Protein AF-A0A962VGC3-F1 (afdb_monomer)

Structure (mmCIF, N/CA/C/O backbone):
data_AF-A0A962VGC3-F1
#
_entry.id   AF-A0A962VGC3-F1
#
loop_
_atom_site.group_PDB
_atom_site.id
_atom_site.type_symbol
_atom_site.label_atom_id
_atom_site.label_alt_id
_atom_site.label_comp_id
_atom_site.label_asym_id
_atom_site.label_entity_id
_atom_site.label_seq_id
_atom_site.pdbx_PDB_ins_code
_atom_site.Cartn_x
_atom_site.Cartn_y
_atom_site.Cartn_z
_atom_site.occupancy
_atom_site.B_iso_or_equiv
_atom_site.auth_seq_id
_atom_site.auth_comp_id
_atom_site.auth_asym_id
_atom_site.auth_atom_id
_atom_site.pdbx_PDB_model_num
ATOM 1 N N . MET A 1 1 ? -8.082 -8.045 4.350 1.00 86.44 1 MET A N 1
ATOM 2 C CA . MET A 1 1 ? -8.761 -7.258 5.416 1.00 86.44 1 MET A CA 1
ATOM 3 C C . MET A 1 1 ? -9.134 -5.854 4.945 1.00 86.44 1 MET A C 1
ATOM 5 O O . MET A 1 1 ? -10.295 -5.478 5.085 1.00 86.44 1 MET A O 1
ATOM 9 N N . PHE A 1 2 ? -8.189 -5.057 4.434 1.00 91.25 2 PHE A N 1
ATOM 10 C CA . PHE A 1 2 ? -8.423 -3.652 4.059 1.00 91.25 2 PHE A CA 1
ATOM 11 C C . PHE A 1 2 ? -9.356 -3.490 2.844 1.00 91.25 2 PHE A C 1
ATOM 13 O O . PHE A 1 2 ? -10.069 -2.494 2.713 1.00 91.25 2 PHE A O 1
ATOM 20 N N . GLU A 1 3 ? -9.426 -4.517 2.006 1.00 88.50 3 GLU A N 1
ATOM 21 C CA . GLU A 1 3 ? -10.254 -4.600 0.803 1.00 88.50 3 GLU A CA 1
ATOM 22 C C . GLU A 1 3 ? -11.749 -4.672 1.156 1.00 88.50 3 GLU A C 1
ATOM 24 O O . GLU A 1 3 ? -12.599 -4.183 0.411 1.00 88.50 3 GLU A O 1
ATOM 29 N N . HIS A 1 4 ? -12.069 -5.242 2.323 1.00 86.12 4 HIS A N 1
ATOM 30 C CA . HIS A 1 4 ? -13.437 -5.478 2.798 1.00 86.12 4 HIS A CA 1
ATOM 31 C C . HIS A 1 4 ? -13.882 -4.504 3.897 1.00 86.12 4 HIS A C 1
ATOM 33 O O . HIS A 1 4 ? -15.060 -4.463 4.256 1.00 86.12 4 HIS A O 1
ATOM 39 N N . LEU A 1 5 ? -12.956 -3.717 4.445 1.00 91.44 5 LEU A N 1
ATOM 40 C CA . LEU A 1 5 ? -13.239 -2.747 5.494 1.00 91.44 5 LEU A CA 1
ATOM 41 C C . LEU A 1 5 ? -13.616 -1.397 4.881 1.00 91.44 5 LEU A C 1
ATOM 43 O O . LEU A 1 5 ? -12.860 -0.858 4.079 1.00 91.44 5 LEU A O 1
ATOM 47 N N . ASP A 1 6 ? -14.751 -0.817 5.275 1.00 92.75 6 ASP A N 1
ATOM 48 C CA . ASP A 1 6 ? -15.061 0.587 4.982 1.00 92.75 6 ASP A CA 1
ATOM 49 C C . ASP A 1 6 ? -14.319 1.490 5.970 1.00 92.75 6 ASP A C 1
ATOM 51 O O . ASP A 1 6 ? -14.695 1.560 7.140 1.00 92.75 6 ASP A O 1
ATOM 55 N N . PHE A 1 7 ? -13.254 2.154 5.514 1.00 93.44 7 PHE A N 1
ATOM 56 C CA . PHE A 1 7 ? -12.341 2.900 6.386 1.00 93.44 7 PHE A CA 1
ATOM 57 C C . PHE A 1 7 ? -13.059 3.990 7.186 1.00 93.44 7 PHE A C 1
ATOM 59 O O . PHE A 1 7 ? -12.889 4.073 8.400 1.00 93.44 7 PHE A O 1
ATOM 66 N N . ALA A 1 8 ? -13.952 4.739 6.534 1.00 89.31 8 ALA A N 1
ATOM 67 C CA . ALA A 1 8 ? -14.716 5.814 7.165 1.00 89.31 8 ALA A CA 1
ATOM 68 C C . ALA A 1 8 ? -15.774 5.324 8.175 1.00 89.31 8 ALA A C 1
ATOM 70 O O . ALA A 1 8 ? -16.285 6.118 8.964 1.00 89.31 8 ALA A O 1
ATOM 71 N N . ALA A 1 9 ? -16.112 4.031 8.163 1.00 90.19 9 ALA A N 1
ATOM 72 C CA . ALA A 1 9 ? -17.056 3.404 9.090 1.00 90.19 9 ALA A CA 1
ATOM 73 C C . ALA A 1 9 ? -16.383 2.368 10.017 1.00 90.19 9 ALA A C 1
ATOM 75 O O . ALA A 1 9 ? -17.070 1.620 10.722 1.00 90.19 9 ALA A O 1
ATOM 76 N N . ALA A 1 10 ? -15.047 2.313 10.034 1.00 92.44 10 ALA A N 1
ATOM 77 C CA . ALA A 1 10 ? -14.259 1.312 10.744 1.00 92.44 10 ALA A CA 1
ATOM 78 C C . ALA A 1 10 ? -14.191 1.593 12.257 1.00 92.44 10 ALA A C 1
ATOM 80 O O . ALA A 1 10 ? -13.167 2.001 12.803 1.00 92.44 10 ALA A O 1
ATOM 81 N N . THR A 1 11 ? -15.301 1.369 12.962 1.00 94.25 11 THR A N 1
ATOM 82 C CA . THR A 1 11 ? -15.320 1.451 14.430 1.00 94.25 11 THR A CA 1
ATOM 83 C C . THR A 1 11 ? -14.414 0.378 15.051 1.00 94.25 11 THR A C 1
ATOM 85 O O . THR A 1 11 ? -14.239 -0.685 14.450 1.00 94.25 11 THR A O 1
ATOM 88 N N . PRO A 1 12 ? -13.881 0.583 16.274 1.00 94.25 12 PRO A N 1
ATOM 89 C CA . PRO A 1 12 ? -13.058 -0.427 16.942 1.00 94.25 12 PRO A CA 1
ATOM 90 C C . PRO A 1 12 ? -13.735 -1.799 17.022 1.00 94.25 12 PRO A C 1
ATOM 92 O O . PRO A 1 12 ? -13.101 -2.801 16.716 1.00 94.25 12 PRO A O 1
ATOM 95 N N . ALA A 1 13 ? -15.036 -1.835 17.333 1.00 94.62 13 ALA A N 1
ATOM 96 C CA . ALA A 1 13 ? -15.810 -3.073 17.378 1.00 94.62 13 ALA A CA 1
ATOM 97 C C . ALA A 1 13 ? -15.887 -3.762 16.008 1.00 94.62 13 ALA A C 1
ATOM 99 O O . ALA A 1 13 ? -15.699 -4.971 15.921 1.00 94.62 13 ALA A O 1
ATOM 100 N N . ARG A 1 14 ? -16.106 -2.996 14.928 1.00 94.62 14 ARG A N 1
ATOM 101 C CA . ARG A 1 14 ? -16.161 -3.550 13.570 1.00 94.62 14 ARG A CA 1
ATOM 102 C C . ARG A 1 14 ? -14.805 -4.082 13.110 1.00 94.62 14 ARG A C 1
ATOM 104 O O . ARG A 1 14 ? -14.753 -5.107 12.439 1.00 94.62 14 ARG A O 1
ATOM 111 N N . ILE A 1 15 ? -13.720 -3.396 13.469 1.00 96.31 15 ILE A N 1
ATOM 112 C CA . ILE A 1 15 ? -12.357 -3.849 13.175 1.00 96.31 15 ILE A CA 1
ATOM 113 C C . ILE A 1 15 ? -12.069 -5.158 13.910 1.00 96.31 15 ILE A C 1
ATOM 115 O O . ILE A 1 15 ? -11.586 -6.094 13.281 1.00 96.31 15 ILE A O 1
ATOM 119 N N . THR A 1 16 ? -12.383 -5.248 15.205 1.00 96.19 16 THR A N 1
ATOM 120 C CA . THR A 1 16 ? -12.204 -6.481 15.986 1.00 96.19 16 THR A CA 1
ATOM 121 C C . THR A 1 16 ? -13.023 -7.629 15.403 1.00 96.19 16 THR A C 1
ATOM 123 O O . THR A 1 16 ? -12.465 -8.686 15.136 1.00 96.19 16 THR A O 1
ATOM 126 N N . GLU A 1 17 ? -14.303 -7.407 15.097 1.00 95.25 17 GLU A N 1
ATOM 127 C CA . GLU A 1 17 ? -15.168 -8.424 14.487 1.00 95.25 17 GLU A CA 1
ATOM 128 C C . GLU A 1 17 ? -14.591 -8.947 13.160 1.00 95.25 17 GLU A C 1
ATOM 130 O O . GLU A 1 17 ? -14.473 -10.156 12.963 1.00 95.25 17 GLU A O 1
ATOM 135 N N . LEU A 1 18 ? -14.185 -8.046 12.257 1.00 95.69 18 LEU A N 1
ATOM 136 C CA . LEU A 1 18 ? -13.581 -8.429 10.979 1.00 95.69 18 LEU A CA 1
ATOM 137 C C . LEU A 1 18 ? -12.242 -9.153 11.177 1.00 95.69 18 LEU A C 1
ATOM 139 O O . LEU A 1 18 ? -11.917 -10.073 10.425 1.00 95.69 18 LEU A O 1
ATOM 143 N N . THR A 1 19 ? -11.468 -8.744 12.182 1.00 96.69 19 THR A N 1
ATOM 144 C CA . THR A 1 19 ? -10.194 -9.379 12.531 1.00 96.69 19 THR A CA 1
ATOM 145 C C . THR A 1 19 ? -10.423 -10.815 12.985 1.00 96.69 19 THR A C 1
ATOM 147 O O . THR A 1 19 ? -9.793 -11.718 12.452 1.00 96.69 19 THR A O 1
ATOM 150 N N . GLU A 1 20 ? -11.351 -11.052 13.911 1.00 96.75 20 GLU A N 1
ATOM 151 C CA . GLU A 1 20 ? -11.672 -12.395 14.411 1.00 96.75 20 GLU A CA 1
ATOM 152 C C . GLU A 1 20 ? -12.211 -13.300 13.304 1.00 96.75 20 GLU A C 1
ATOM 154 O O . GLU A 1 20 ? -11.787 -14.451 13.199 1.00 96.75 20 GLU A O 1
ATOM 159 N N . GLN A 1 21 ? -13.082 -12.768 12.439 1.00 95.88 21 GLN A N 1
ATOM 160 C CA . GLN A 1 21 ? -13.571 -13.476 11.254 1.00 95.88 21 GLN A CA 1
ATOM 161 C C . GLN A 1 21 ? -12.414 -13.885 10.336 1.00 95.88 21 GLN A C 1
ATOM 163 O O . GLN A 1 21 ? -12.321 -15.050 9.958 1.00 95.88 21 GLN A O 1
ATOM 168 N N . THR A 1 22 ? -11.499 -12.957 10.044 1.00 95.44 22 THR A N 1
ATOM 169 C CA . THR A 1 22 ? -10.337 -13.220 9.183 1.00 95.44 22 THR A CA 1
ATOM 170 C C . THR A 1 22 ? -9.388 -14.236 9.830 1.00 95.44 22 THR A C 1
ATOM 172 O O . THR A 1 22 ? -8.971 -15.192 9.187 1.00 95.44 22 THR A O 1
ATOM 175 N N . LEU A 1 23 ? -9.052 -14.077 11.115 1.00 96.75 23 LEU A N 1
ATOM 176 C CA . LEU A 1 23 ? -8.173 -15.013 11.824 1.00 96.75 23 LEU A CA 1
ATOM 177 C C . LEU A 1 23 ? -8.762 -16.427 11.822 1.00 96.75 23 LEU A C 1
ATOM 179 O O . LEU A 1 23 ? -8.046 -17.375 11.509 1.00 96.75 23 LEU A O 1
ATOM 183 N N . ALA A 1 24 ? -10.061 -16.562 12.101 1.00 96.69 24 ALA A N 1
ATOM 184 C CA . ALA A 1 24 ? -10.748 -17.848 12.072 1.00 96.69 24 ALA A CA 1
ATOM 185 C C . ALA A 1 24 ? -10.777 -18.466 10.663 1.00 96.69 24 ALA A C 1
ATOM 187 O O . ALA A 1 24 ? -10.526 -19.662 10.526 1.00 96.69 24 ALA A O 1
ATOM 188 N N . GLU A 1 25 ? -11.037 -17.666 9.623 1.00 96.19 25 GLU A N 1
ATOM 189 C CA . GLU A 1 25 ? -11.052 -18.113 8.223 1.00 96.19 25 GLU A CA 1
ATOM 190 C C . GLU A 1 25 ? -9.699 -18.690 7.783 1.00 96.19 25 GLU A C 1
ATOM 192 O O . GLU A 1 25 ? -9.651 -19.737 7.136 1.00 96.19 25 GLU A O 1
ATOM 197 N N . PHE A 1 26 ? -8.597 -18.054 8.184 1.00 95.50 26 PHE A N 1
ATOM 198 C CA . PHE A 1 26 ? -7.241 -18.489 7.836 1.00 95.50 26 PHE A CA 1
ATOM 199 C C . PHE A 1 26 ? -6.596 -19.431 8.873 1.00 95.50 26 PHE A C 1
ATOM 201 O O . PHE A 1 26 ? -5.453 -19.849 8.690 1.00 95.50 26 PHE A O 1
ATOM 208 N N . GLY A 1 27 ? -7.314 -19.804 9.939 1.00 96.38 27 GLY A N 1
ATOM 209 C CA . GLY A 1 27 ? -6.853 -20.770 10.944 1.00 96.38 27 GLY A CA 1
ATOM 210 C C . GLY A 1 27 ? -5.812 -20.239 11.938 1.00 96.38 27 GLY A C 1
ATOM 211 O O . GLY A 1 27 ? -5.051 -21.025 12.505 1.00 96.38 27 GLY A O 1
ATOM 212 N N . PHE A 1 28 ? -5.761 -18.925 12.157 1.00 97.12 28 PHE A N 1
ATOM 213 C CA . PHE A 1 28 ? -4.916 -18.298 13.171 1.00 97.12 28 PHE A CA 1
ATOM 214 C C . PHE A 1 28 ? -5.597 -18.262 14.546 1.00 97.12 28 PHE A C 1
ATOM 216 O O . PHE A 1 28 ? -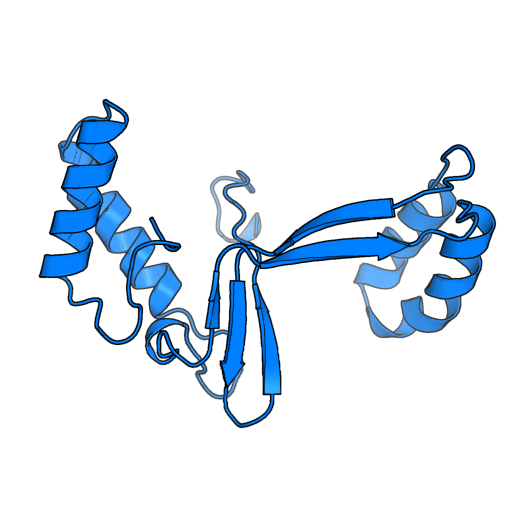6.820 -18.216 14.667 1.00 97.12 28 PHE A O 1
ATOM 223 N N . ASP A 1 29 ? -4.782 -18.254 15.602 1.00 97.19 29 ASP A N 1
ATOM 224 C CA . ASP A 1 29 ? -5.261 -18.184 16.984 1.00 97.19 29 ASP A CA 1
ATOM 225 C C . ASP A 1 29 ? -5.906 -16.814 17.283 1.00 97.19 29 ASP A C 1
ATOM 227 O O . ASP A 1 29 ? -5.332 -15.763 16.987 1.00 97.19 29 ASP A O 1
ATOM 231 N N . LEU A 1 30 ? -7.092 -16.816 17.904 1.00 96.62 30 LEU A N 1
ATOM 232 C CA . LEU A 1 30 ? -7.840 -15.598 18.244 1.00 96.62 30 LEU A CA 1
ATOM 233 C C . LEU A 1 30 ? -7.143 -14.723 19.295 1.00 96.62 30 LEU A C 1
ATOM 235 O O . LEU A 1 30 ? -7.477 -13.546 19.419 1.00 96.62 30 LEU A O 1
ATOM 239 N N . SER A 1 31 ? -6.144 -15.238 20.012 1.00 97.06 31 SER A N 1
ATOM 240 C CA . SER A 1 31 ? -5.268 -14.430 20.872 1.00 97.06 31 SER A CA 1
ATOM 241 C C . SER A 1 31 ? -4.547 -13.309 20.111 1.00 97.06 31 SER A C 1
ATOM 243 O O . SER A 1 31 ? -4.183 -12.303 20.719 1.00 97.06 31 SER A O 1
ATOM 245 N N . TRP A 1 32 ? -4.408 -13.422 18.784 1.00 97.00 32 TRP A N 1
ATOM 246 C CA . TRP A 1 32 ? -3.874 -12.359 17.928 1.00 97.00 32 TRP A CA 1
ATOM 247 C C . TRP A 1 32 ? -4.871 -11.239 17.612 1.00 97.00 32 TRP A C 1
ATOM 249 O O . TRP A 1 32 ? -4.453 -10.210 17.081 1.00 97.00 32 TRP A O 1
ATOM 259 N N . SER A 1 33 ? -6.159 -11.401 17.943 1.00 96.69 33 SER A N 1
ATOM 260 C CA . SER A 1 33 ? -7.233 -10.465 17.577 1.00 96.69 33 SER A CA 1
ATOM 261 C C . SER A 1 33 ? -6.909 -9.026 17.970 1.00 96.69 33 SER A C 1
ATOM 263 O O . SER A 1 33 ? -6.905 -8.140 17.118 1.00 96.69 33 SER A O 1
ATOM 265 N N . GLU A 1 34 ? -6.529 -8.786 19.228 1.00 96.75 34 GLU A N 1
ATOM 266 C CA . GLU A 1 34 ? -6.244 -7.423 19.688 1.00 96.75 34 GLU A CA 1
ATOM 267 C C . GLU A 1 34 ? -5.015 -6.821 18.993 1.00 96.75 34 GLU A C 1
ATOM 269 O O . GLU A 1 34 ? -5.020 -5.645 18.632 1.00 96.75 34 GLU A O 1
ATOM 274 N N . ILE A 1 35 ? -3.978 -7.629 18.748 1.00 96.62 35 ILE A N 1
ATOM 275 C CA . ILE A 1 35 ? -2.740 -7.176 18.099 1.00 96.62 35 ILE A CA 1
ATOM 276 C C . ILE A 1 35 ? -3.025 -6.762 16.652 1.00 96.62 35 ILE A C 1
ATOM 278 O O . ILE A 1 35 ? -2.638 -5.673 16.224 1.00 96.62 35 ILE A O 1
ATOM 282 N N . VAL A 1 36 ? -3.735 -7.605 15.901 1.00 96.06 36 VAL A N 1
ATOM 283 C CA . VAL A 1 36 ? -4.062 -7.342 14.495 1.00 96.06 36 VAL A CA 1
ATOM 284 C C . VAL A 1 36 ? -5.079 -6.203 14.376 1.00 96.06 36 VAL A C 1
ATOM 286 O O . VAL A 1 36 ? -4.912 -5.319 13.534 1.00 96.06 36 VAL A O 1
ATOM 289 N N . ALA A 1 37 ? -6.078 -6.140 15.260 1.00 96.75 37 ALA A N 1
ATOM 290 C CA . ALA A 1 37 ? -7.032 -5.035 15.296 1.00 96.75 37 ALA A CA 1
ATOM 291 C C . ALA A 1 37 ? -6.340 -3.697 15.610 1.00 96.75 37 ALA A C 1
ATOM 293 O O . ALA A 1 37 ? -6.640 -2.681 14.978 1.00 96.75 37 ALA A O 1
ATOM 294 N N . ALA A 1 38 ? -5.384 -3.682 16.545 1.00 96.94 38 ALA A N 1
ATOM 295 C CA . ALA A 1 38 ? -4.573 -2.504 16.838 1.00 96.94 38 ALA A CA 1
ATOM 296 C C . ALA A 1 38 ? -3.713 -2.087 15.638 1.00 96.94 38 ALA A C 1
ATOM 298 O O . ALA A 1 38 ? -3.689 -0.906 15.298 1.00 96.94 38 ALA A O 1
ATOM 299 N N . MET A 1 39 ? -3.075 -3.041 14.954 1.00 95.62 39 MET A N 1
ATOM 300 C CA . MET A 1 39 ? -2.320 -2.776 13.725 1.00 95.62 39 MET A CA 1
ATOM 301 C C . MET A 1 39 ? -3.205 -2.112 12.661 1.00 95.62 39 MET A C 1
ATOM 303 O O . MET A 1 39 ? -2.819 -1.097 12.089 1.00 95.62 39 MET A O 1
ATOM 307 N N . VAL A 1 40 ? -4.410 -2.633 12.431 1.00 96.12 40 VAL A N 1
ATOM 308 C CA . VAL A 1 40 ? -5.352 -2.084 11.442 1.00 96.12 40 VAL A CA 1
ATOM 309 C C . VAL A 1 40 ? -5.768 -0.663 11.806 1.00 96.12 40 VAL A C 1
ATOM 311 O O . VAL A 1 40 ? -5.750 0.213 10.945 1.00 96.12 40 VAL A O 1
ATOM 314 N N . ARG A 1 41 ? -6.075 -0.397 13.083 1.00 96.44 41 ARG A N 1
ATOM 315 C CA . ARG A 1 41 ? -6.369 0.966 13.563 1.00 96.44 41 ARG A CA 1
ATOM 316 C C . ARG A 1 41 ? -5.196 1.916 13.316 1.00 96.44 41 ARG A C 1
ATOM 318 O O . ARG A 1 41 ? -5.410 3.003 12.786 1.00 96.44 41 ARG A O 1
ATOM 325 N N . ASN A 1 42 ? -3.977 1.487 13.640 1.00 95.62 42 ASN A N 1
ATOM 326 C CA . ASN A 1 42 ? -2.771 2.292 13.449 1.00 95.62 42 ASN A CA 1
ATOM 327 C C . ASN A 1 42 ? -2.542 2.628 11.971 1.00 95.62 42 ASN A C 1
ATOM 329 O O . ASN A 1 42 ? -2.266 3.779 11.651 1.00 95.62 42 ASN A O 1
ATOM 333 N N . VAL A 1 43 ? -2.710 1.655 11.070 1.00 95.38 43 VAL A N 1
ATOM 334 C CA . VAL A 1 43 ? -2.594 1.877 9.619 1.00 95.38 43 VAL A CA 1
ATOM 335 C C . VAL A 1 43 ? -3.633 2.886 9.131 1.00 95.38 43 VAL A C 1
ATOM 337 O O . VAL A 1 43 ? -3.296 3.782 8.362 1.00 95.38 43 VAL A O 1
ATOM 340 N N . LEU A 1 44 ? -4.886 2.785 9.588 1.00 96.12 44 LEU A N 1
ATOM 341 C CA . LEU A 1 44 ? -5.938 3.705 9.149 1.00 96.12 44 LEU A CA 1
ATOM 342 C C . LEU A 1 44 ? -5.724 5.144 9.635 1.00 96.12 44 LEU A C 1
ATOM 344 O O . LEU A 1 44 ? -6.078 6.085 8.927 1.00 96.12 44 LEU A O 1
ATOM 348 N N . GLN A 1 45 ? -5.162 5.313 10.831 1.00 96.50 45 GLN A N 1
ATOM 349 C CA . GLN A 1 45 ? -4.976 6.616 11.475 1.00 96.50 45 GLN A CA 1
ATOM 350 C C . GLN A 1 45 ? -3.612 7.258 11.195 1.00 96.50 45 GLN A C 1
ATOM 352 O O . GLN A 1 45 ? -3.402 8.414 11.563 1.00 96.50 45 GLN A O 1
ATOM 357 N N . ALA A 1 46 ? -2.681 6.537 10.568 1.00 95.75 46 ALA A N 1
ATOM 358 C CA . ALA A 1 46 ? -1.360 7.064 10.259 1.00 95.75 46 ALA A CA 1
ATOM 359 C C . ALA A 1 46 ? -1.463 8.277 9.308 1.00 95.75 46 ALA A C 1
ATOM 361 O O . ALA A 1 46 ? -2.104 8.172 8.256 1.00 95.75 46 ALA A O 1
ATOM 362 N N . PRO A 1 47 ? -0.837 9.422 9.642 1.00 96.00 47 PRO A N 1
ATOM 363 C CA . PRO A 1 47 ? -0.788 10.564 8.742 1.00 96.00 47 PRO A CA 1
ATOM 364 C C . PRO A 1 47 ? 0.100 10.236 7.534 1.00 96.00 47 PRO A C 1
ATOM 366 O O . PRO A 1 47 ? 1.259 9.853 7.681 1.00 96.00 47 PRO A O 1
ATOM 369 N N . LEU A 1 48 ? -0.455 10.399 6.338 1.00 94.25 48 LEU A N 1
ATOM 370 C CA . LEU A 1 48 ? 0.190 10.146 5.049 1.00 94.25 48 LEU A CA 1
ATOM 371 C C . LEU A 1 48 ? 0.935 11.375 4.519 1.00 94.25 48 LEU A C 1
ATOM 373 O O . LEU A 1 48 ? 1.805 11.252 3.659 1.00 94.25 48 LEU A O 1
ATOM 377 N N . ASP A 1 49 ? 0.594 12.563 5.015 1.00 91.62 49 ASP A N 1
ATOM 378 C CA . ASP A 1 49 ? 1.270 13.809 4.679 1.00 91.62 49 ASP A CA 1
ATOM 379 C C . ASP A 1 49 ? 1.267 14.806 5.850 1.00 91.62 49 ASP A C 1
ATOM 381 O O . ASP A 1 49 ? 0.708 14.566 6.924 1.00 91.62 49 ASP A O 1
ATOM 385 N N . SER A 1 50 ? 1.905 15.958 5.638 1.00 92.44 50 SER A N 1
ATOM 386 C CA . SER A 1 50 ? 2.011 17.031 6.631 1.00 92.44 50 SER A CA 1
ATOM 387 C C . SER A 1 50 ? 0.690 17.745 6.935 1.00 92.44 50 SER A C 1
ATOM 389 O O . SER A 1 50 ? 0.637 18.536 7.875 1.00 92.44 50 SER A O 1
ATOM 391 N N . THR A 1 51 ? -0.371 17.489 6.165 1.00 91.44 51 THR A N 1
ATOM 392 C CA . THR A 1 51 ? -1.709 18.051 6.400 1.00 91.44 51 THR A CA 1
ATOM 393 C C . THR A 1 51 ? -2.549 17.183 7.335 1.00 91.44 51 THR A C 1
ATOM 395 O O . THR A 1 51 ? -3.593 17.633 7.804 1.00 91.44 51 THR A O 1
ATOM 398 N N . GLY A 1 52 ? -2.074 15.972 7.651 1.00 94.56 52 GLY A N 1
ATOM 399 C CA . GLY A 1 52 ? -2.777 15.010 8.495 1.00 94.56 52 GLY A CA 1
ATOM 400 C C . GLY A 1 52 ? -3.744 14.110 7.728 1.00 94.56 52 GLY A C 1
ATOM 401 O O . GLY A 1 52 ? -4.589 13.482 8.358 1.00 94.56 52 GLY A O 1
ATOM 402 N N . LEU A 1 53 ? -3.633 14.033 6.394 1.00 95.50 53 LEU A N 1
ATOM 403 C CA . LEU A 1 53 ? -4.399 13.085 5.583 1.00 95.50 53 LEU A CA 1
ATOM 404 C C . LEU A 1 53 ? -4.204 11.661 6.118 1.00 95.50 53 LEU A C 1
ATOM 406 O O . LEU A 1 53 ? -3.069 11.209 6.213 1.00 95.50 53 LEU A O 1
ATOM 410 N N . CYS A 1 54 ? -5.280 10.937 6.419 1.00 96.75 54 CYS A N 1
ATOM 411 C CA . CYS A 1 54 ? -5.213 9.537 6.837 1.00 96.75 54 CYS A CA 1
ATOM 412 C C . CYS A 1 54 ? -6.232 8.678 6.077 1.00 96.75 54 CYS A C 1
ATOM 414 O O . CYS A 1 54 ? -7.191 9.189 5.492 1.00 96.75 54 CYS A O 1
ATOM 416 N N . LEU A 1 55 ? -6.037 7.356 6.072 1.00 96.75 55 LEU A N 1
ATOM 417 C CA . LEU A 1 55 ? -6.945 6.441 5.370 1.00 96.75 55 LEU A CA 1
ATOM 418 C C . LEU A 1 55 ? -8.325 6.363 6.033 1.00 96.75 55 LEU A C 1
ATOM 420 O O . LEU A 1 55 ? -9.306 6.101 5.341 1.00 96.75 55 LEU A O 1
ATOM 424 N N . ALA A 1 56 ? -8.424 6.625 7.340 1.00 96.06 56 ALA A N 1
ATOM 425 C CA . ALA A 1 56 ? -9.694 6.640 8.064 1.00 96.06 56 ALA A CA 1
ATOM 426 C C . ALA A 1 56 ? -10.688 7.681 7.511 1.00 96.06 56 ALA A C 1
ATOM 428 O O . ALA A 1 56 ? -11.895 7.486 7.625 1.00 96.06 56 ALA A O 1
ATOM 429 N N . ASP A 1 57 ? -10.208 8.745 6.858 1.00 94.19 57 ASP A N 1
ATOM 430 C CA . ASP A 1 57 ? -11.063 9.779 6.260 1.00 94.19 57 ASP A CA 1
ATOM 431 C C . ASP A 1 57 ? -11.516 9.444 4.825 1.00 94.19 57 ASP A C 1
ATOM 433 O O . ASP A 1 57 ? -12.394 10.109 4.259 1.00 94.19 57 ASP A O 1
ATOM 437 N N . VAL A 1 58 ? -10.945 8.399 4.219 1.00 96.00 58 VAL A N 1
ATOM 438 C CA . VAL A 1 58 ? -11.217 8.009 2.833 1.00 96.00 58 VAL A CA 1
ATOM 439 C C . VAL A 1 58 ? -12.516 7.211 2.762 1.00 96.00 58 VAL A C 1
ATOM 441 O O . VAL A 1 58 ? -12.608 6.054 3.177 1.00 96.00 58 VAL A O 1
ATOM 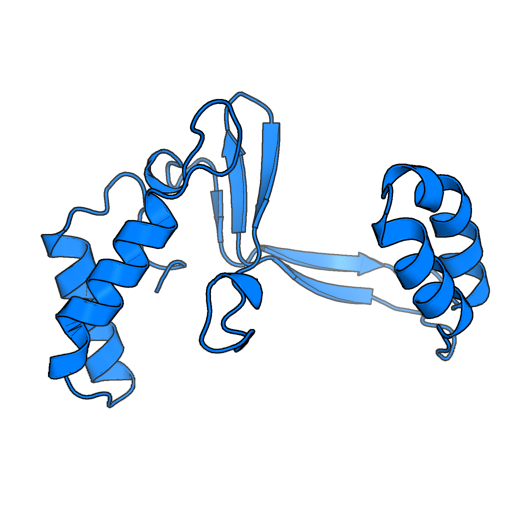444 N N . LYS A 1 59 ? -13.552 7.820 2.179 1.00 94.94 59 LYS A N 1
ATOM 445 C CA . LYS A 1 59 ? -14.856 7.166 1.996 1.00 94.94 59 LYS A CA 1
ATOM 446 C C . LYS A 1 59 ? -14.774 6.088 0.926 1.00 94.94 59 LYS A C 1
ATOM 448 O O . LYS A 1 59 ? -14.129 6.278 -0.101 1.00 94.94 59 LYS A O 1
ATOM 453 N N . SER A 1 60 ? -15.569 5.030 1.073 1.00 93.94 60 SER A N 1
ATOM 454 C CA . SER A 1 60 ? -15.616 3.942 0.085 1.00 93.94 60 SER A CA 1
ATOM 455 C C . SER A 1 60 ? -15.926 4.387 -1.354 1.00 93.94 60 SER A C 1
ATOM 457 O O . SER A 1 60 ? -15.407 3.800 -2.291 1.00 93.94 60 SER A O 1
ATOM 459 N N . ARG A 1 61 ? -16.680 5.477 -1.557 1.00 95.12 61 ARG A N 1
ATOM 460 C CA . ARG A 1 61 ? -16.944 6.047 -2.898 1.00 95.12 61 ARG A CA 1
ATOM 461 C C . ARG A 1 61 ? -15.759 6.797 -3.530 1.00 95.12 61 ARG A C 1
ATOM 463 O O . ARG A 1 61 ? -15.839 7.169 -4.694 1.00 95.12 61 ARG A O 1
ATOM 470 N N . GLN A 1 62 ? -14.738 7.125 -2.740 1.00 96.69 62 GLN A N 1
ATOM 471 C CA . GLN A 1 62 ? -13.551 7.884 -3.153 1.00 96.69 62 GLN A CA 1
ATOM 472 C C . GLN A 1 62 ? -12.344 6.969 -3.350 1.00 96.69 62 GLN A C 1
ATOM 474 O O . GLN A 1 62 ? -11.239 7.461 -3.536 1.00 96.69 62 GLN A O 1
ATOM 479 N N . ARG A 1 63 ? -12.536 5.648 -3.302 1.00 96.19 63 ARG A N 1
ATOM 480 C CA . ARG A 1 63 ? -11.462 4.679 -3.476 1.00 96.19 63 ARG A CA 1
ATOM 481 C C . ARG A 1 63 ? -11.856 3.542 -4.402 1.00 96.19 63 ARG A C 1
ATOM 483 O O . ARG A 1 63 ? -13.032 3.219 -4.548 1.00 96.19 63 ARG A O 1
ATOM 490 N N . LEU A 1 64 ? -10.840 2.927 -4.978 1.00 96.44 64 LEU A N 1
ATOM 491 C CA . LEU A 1 64 ? -10.892 1.671 -5.700 1.00 96.44 64 LEU A CA 1
ATOM 492 C C . LEU A 1 64 ? -9.894 0.740 -5.015 1.00 96.44 64 LEU A C 1
ATOM 494 O O . LEU A 1 64 ? -8.707 1.061 -4.948 1.00 96.44 64 LEU A O 1
ATOM 498 N N . ASN A 1 65 ? -10.392 -0.373 -4.484 1.00 95.38 65 ASN A N 1
ATOM 499 C CA . ASN A 1 65 ? -9.550 -1.441 -3.955 1.00 95.38 65 ASN A CA 1
ATOM 500 C C . ASN A 1 65 ? -9.194 -2.391 -5.098 1.00 95.38 65 ASN A C 1
ATOM 502 O O . ASN A 1 65 ? -10.042 -2.623 -5.962 1.00 95.38 65 ASN A O 1
ATOM 506 N N . GLU A 1 66 ? -7.980 -2.937 -5.076 1.00 95.12 66 GLU A N 1
ATOM 507 C CA . GLU A 1 66 ? -7.491 -3.931 -6.039 1.00 95.12 66 GLU A CA 1
ATOM 508 C C . GLU A 1 66 ? -7.790 -3.539 -7.496 1.00 95.12 66 GLU A C 1
ATOM 510 O O . GLU A 1 66 ? -8.373 -4.296 -8.276 1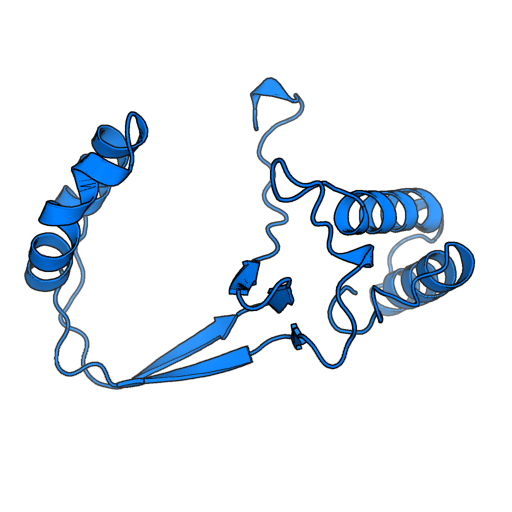.00 95.12 66 GLU A O 1
ATOM 515 N N . LEU A 1 67 ? -7.418 -2.312 -7.876 1.00 95.69 67 LEU A N 1
ATOM 516 C CA . LEU A 1 67 ? -7.665 -1.810 -9.223 1.00 95.69 67 LEU A CA 1
ATOM 517 C C . LEU A 1 67 ? -6.853 -2.618 -10.241 1.00 95.69 67 LEU A C 1
ATOM 519 O O . LEU A 1 67 ? -5.645 -2.421 -10.385 1.00 95.69 67 LEU A O 1
ATOM 523 N N . GLU A 1 68 ? -7.534 -3.498 -10.972 1.00 96.56 68 GLU A N 1
ATOM 524 C CA . GLU A 1 68 ? -6.963 -4.236 -12.094 1.00 96.56 68 GLU A CA 1
ATOM 525 C C . GLU A 1 68 ? -6.672 -3.293 -13.267 1.00 96.56 68 GLU A C 1
ATOM 527 O O . GLU A 1 68 ? -7.516 -2.486 -13.669 1.00 96.56 68 GLU A O 1
ATOM 532 N N . PHE A 1 69 ? -5.489 -3.425 -13.864 1.00 95.12 69 PHE A N 1
ATOM 533 C CA . PHE A 1 69 ? -5.121 -2.669 -15.054 1.00 95.12 69 PHE A CA 1
ATOM 534 C C . PHE A 1 69 ? -4.473 -3.540 -16.129 1.00 95.12 69 PHE A C 1
ATOM 536 O O . PHE A 1 69 ? -3.834 -4.559 -15.859 1.00 95.12 69 PHE A O 1
ATOM 543 N N . TYR A 1 70 ? -4.611 -3.071 -17.371 1.00 95.50 70 TYR A N 1
ATOM 544 C CA . TYR A 1 70 ? -3.982 -3.630 -18.561 1.00 95.50 70 TYR A CA 1
ATOM 545 C C . TYR A 1 70 ? -3.331 -2.499 -19.343 1.00 95.50 70 TYR A C 1
ATOM 547 O O . TYR A 1 70 ? -4.013 -1.591 -19.819 1.00 95.50 70 TYR A O 1
ATOM 555 N N . TYR A 1 71 ? -2.014 -2.562 -19.498 1.00 92.25 71 TYR A N 1
ATOM 556 C CA . TYR A 1 71 ? -1.256 -1.545 -20.208 1.00 92.25 71 TYR A CA 1
ATOM 557 C C . TYR A 1 71 ? -0.522 -2.154 -21.408 1.00 92.25 71 TYR A C 1
ATOM 559 O O . TYR A 1 71 ? 0.294 -3.059 -21.222 1.00 92.25 71 TYR A O 1
ATOM 567 N N . PRO A 1 72 ? -0.794 -1.709 -22.647 1.00 93.06 72 PRO A N 1
ATOM 568 C CA . PRO A 1 72 ? -0.129 -2.248 -23.825 1.00 93.06 72 PRO A CA 1
ATOM 569 C C . PRO A 1 72 ? 1.352 -1.846 -23.855 1.00 93.06 72 PRO A C 1
ATOM 571 O O . PRO A 1 72 ? 1.708 -0.673 -23.760 1.00 93.06 72 PRO A O 1
ATOM 574 N N . LEU A 1 73 ? 2.223 -2.834 -24.045 1.00 90.62 73 LEU A N 1
ATOM 575 C CA . LEU A 1 73 ? 3.662 -2.672 -24.206 1.00 90.62 73 LEU A CA 1
ATOM 576 C C . LEU A 1 73 ? 4.038 -2.828 -25.681 1.00 90.62 73 LEU A C 1
ATOM 578 O O . LEU A 1 73 ? 4.026 -3.928 -26.240 1.00 90.62 73 LEU A O 1
ATOM 582 N N . ALA A 1 74 ? 4.417 -1.713 -26.305 1.00 87.19 74 ALA A N 1
ATOM 583 C CA . ALA A 1 74 ? 4.775 -1.624 -27.722 1.00 87.19 74 ALA A CA 1
ATOM 584 C C . ALA A 1 74 ? 6.251 -1.981 -28.017 1.00 87.19 74 ALA A C 1
ATOM 586 O O . ALA A 1 74 ? 6.838 -1.452 -28.957 1.00 87.19 74 ALA A O 1
ATOM 587 N N . GLY A 1 75 ? 6.859 -2.876 -27.229 1.00 85.31 75 GLY A N 1
ATOM 588 C CA . GLY A 1 75 ? 8.281 -3.227 -27.345 1.00 85.31 75 GLY A CA 1
ATOM 589 C C . GLY A 1 75 ? 9.161 -2.439 -26.383 1.00 85.31 75 GLY A C 1
ATOM 590 O O . GLY A 1 75 ? 10.036 -1.700 -26.820 1.00 85.31 75 GLY A O 1
ATOM 591 N N . LEU A 1 76 ? 8.910 -2.595 -25.082 1.00 90.25 76 LEU A N 1
ATOM 592 C CA . LEU A 1 76 ? 9.748 -2.021 -24.032 1.00 90.25 76 LEU A CA 1
ATOM 593 C C . LEU A 1 76 ? 11.031 -2.846 -23.899 1.00 90.25 76 LEU A C 1
ATOM 595 O O . LEU A 1 76 ? 10.960 -4.062 -23.740 1.00 90.25 76 LEU A O 1
ATOM 599 N N . ASP A 1 77 ? 12.188 -2.195 -23.921 1.00 93.88 77 ASP A N 1
ATOM 600 C CA . ASP A 1 77 ? 13.476 -2.810 -23.603 1.00 93.88 77 ASP A CA 1
ATOM 601 C C . ASP A 1 77 ? 14.177 -2.057 -22.464 1.00 93.88 77 ASP A C 1
ATOM 603 O O . ASP A 1 77 ? 13.824 -0.919 -22.129 1.00 93.88 77 ASP A O 1
ATOM 607 N N . ALA A 1 78 ? 15.156 -2.714 -21.838 1.00 93.19 78 ALA A N 1
ATOM 608 C CA . ALA A 1 78 ? 15.867 -2.167 -20.687 1.00 93.19 78 ALA A CA 1
ATOM 609 C C . ALA A 1 78 ? 16.572 -0.840 -21.010 1.00 93.19 78 ALA A C 1
ATOM 611 O O . ALA A 1 78 ? 16.500 0.112 -20.234 1.00 93.19 78 ALA A O 1
ATOM 612 N N . ALA A 1 79 ? 17.186 -0.737 -22.193 1.00 92.94 79 ALA A N 1
ATOM 613 C CA . ALA A 1 79 ? 17.879 0.472 -22.636 1.00 92.94 79 ALA A CA 1
ATOM 614 C C . ALA A 1 79 ? 16.922 1.661 -22.835 1.00 92.94 79 ALA A C 1
ATOM 616 O O . ALA A 1 79 ? 17.256 2.806 -22.526 1.00 92.94 79 ALA A O 1
ATOM 617 N N . GLY A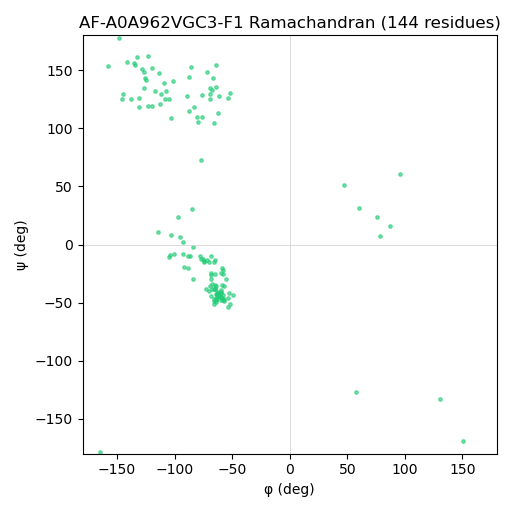 1 80 ? 15.726 1.405 -23.360 1.00 91.75 80 GLY A N 1
ATOM 618 C CA . GLY A 1 80 ? 14.657 2.375 -23.540 1.00 91.75 80 GLY A CA 1
ATOM 619 C C . GLY A 1 80 ? 14.075 2.840 -22.217 1.00 91.75 80 GLY A C 1
ATOM 620 O O . GLY A 1 80 ? 13.910 4.046 -22.030 1.00 91.75 80 GLY A O 1
ATOM 621 N N . LEU A 1 81 ? 13.831 1.910 -21.291 1.00 91.50 81 LEU A N 1
ATOM 622 C CA . LEU A 1 81 ? 13.344 2.236 -19.955 1.00 91.50 81 LEU A CA 1
ATOM 623 C C . LEU A 1 81 ? 14.367 3.076 -19.180 1.00 91.50 81 LEU A C 1
ATOM 625 O O . LEU A 1 81 ? 14.011 4.139 -18.673 1.00 91.50 81 LEU A O 1
ATOM 629 N N . ARG A 1 82 ? 15.645 2.672 -19.186 1.00 92.38 82 ARG A N 1
ATOM 630 C CA . ARG A 1 82 ? 16.751 3.441 -18.595 1.00 92.38 82 ARG A CA 1
ATOM 631 C C . ARG A 1 82 ? 16.790 4.860 -19.147 1.00 92.38 82 ARG A C 1
ATOM 633 O O . ARG A 1 82 ? 16.692 5.814 -18.387 1.00 92.38 82 ARG A O 1
ATOM 640 N N . ARG A 1 83 ? 16.827 5.004 -20.476 1.00 91.25 83 ARG A N 1
ATOM 641 C CA . ARG A 1 83 ? 16.847 6.313 -21.150 1.00 91.25 83 ARG A CA 1
ATOM 642 C C . ARG A 1 83 ? 15.652 7.195 -20.776 1.00 91.25 83 ARG A C 1
ATOM 644 O O . ARG A 1 83 ? 15.807 8.409 -20.707 1.00 91.25 83 ARG A O 1
ATOM 651 N N . MET A 1 84 ? 14.472 6.607 -20.577 1.00 90.50 84 MET A N 1
ATOM 652 C CA . MET A 1 84 ? 13.266 7.345 -20.198 1.00 90.50 84 MET A CA 1
ATOM 653 C C . MET A 1 84 ? 13.321 7.829 -18.745 1.00 90.50 84 MET A C 1
ATOM 655 O O . MET A 1 84 ? 12.899 8.949 -18.472 1.00 90.50 84 MET A O 1
ATOM 659 N N . LEU A 1 85 ? 13.868 7.021 -17.834 1.00 90.44 85 LEU A N 1
ATOM 660 C CA . LEU A 1 85 ? 13.910 7.327 -16.403 1.00 90.44 85 LEU A CA 1
ATOM 661 C C . LEU A 1 85 ? 15.096 8.213 -15.996 1.00 90.44 85 LEU A C 1
ATOM 663 O O . LEU A 1 85 ? 14.941 9.018 -15.079 1.00 90.44 85 LEU A O 1
ATOM 667 N N . SER A 1 86 ? 16.238 8.139 -16.693 1.00 89.81 86 SER A N 1
ATOM 668 C CA . SER A 1 86 ? 17.451 8.906 -16.353 1.00 89.81 86 SER A CA 1
ATOM 669 C C . SER A 1 86 ? 17.221 10.411 -16.120 1.00 89.81 86 SER A C 1
ATOM 671 O O . SER A 1 86 ? 17.728 10.920 -15.124 1.00 89.81 86 SER A O 1
ATOM 673 N N . PRO A 1 87 ? 16.429 11.146 -16.935 1.00 91.00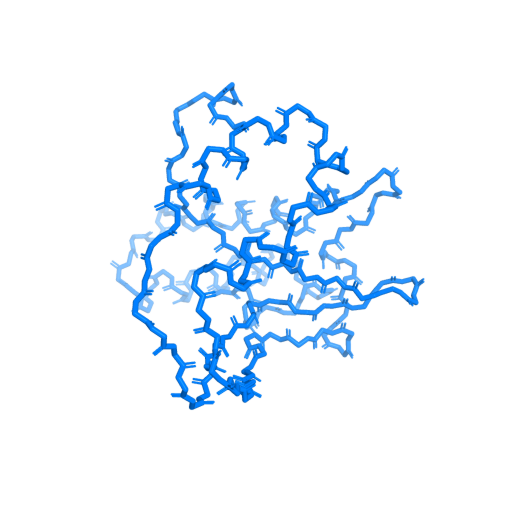 87 PRO A N 1
ATOM 674 C CA . PRO A 1 87 ? 16.195 12.580 -16.719 1.00 91.00 87 PRO A CA 1
ATOM 675 C C . PRO A 1 87 ? 15.442 12.925 -15.425 1.00 91.00 87 PRO A C 1
ATOM 677 O O . PRO A 1 87 ? 15.355 14.097 -15.059 1.00 91.00 87 PRO A O 1
ATOM 680 N N . TYR A 1 88 ? 14.837 11.938 -14.763 1.00 89.19 88 TYR A N 1
ATOM 681 C CA . TYR A 1 88 ? 14.057 12.133 -13.544 1.00 89.19 88 TYR A CA 1
ATOM 682 C C . TYR A 1 88 ? 14.828 11.767 -12.275 1.00 89.19 88 TYR A C 1
ATOM 684 O O . TYR A 1 88 ? 14.336 12.072 -11.191 1.00 89.19 88 TYR A O 1
ATOM 692 N N . LEU A 1 89 ? 16.016 11.163 -12.382 1.00 87.31 89 LEU A N 1
ATOM 693 C CA . LEU A 1 89 ? 16.778 10.670 -11.230 1.00 87.31 89 LEU A CA 1
ATOM 694 C C . LEU A 1 89 ? 17.132 11.766 -10.227 1.00 87.31 89 LEU A C 1
ATOM 696 O O . LEU A 1 89 ? 16.963 11.569 -9.026 1.00 87.31 89 LEU A O 1
ATOM 700 N N . ASP A 1 90 ? 17.486 12.955 -10.712 1.00 84.62 90 ASP A N 1
ATOM 701 C CA . ASP A 1 90 ? 17.809 14.106 -9.860 1.00 84.62 90 ASP A CA 1
ATOM 702 C C . ASP A 1 90 ? 16.645 14.518 -8.938 1.00 84.62 90 ASP A C 1
ATOM 704 O O . ASP A 1 90 ? 16.851 15.167 -7.913 1.00 84.62 90 ASP A O 1
ATOM 708 N N . ARG A 1 91 ? 15.405 14.121 -9.262 1.00 88.44 91 ARG A N 1
ATOM 709 C CA . ARG A 1 91 ? 14.222 14.405 -8.434 1.00 88.44 91 ARG A CA 1
ATOM 710 C C . ARG A 1 91 ? 14.142 13.542 -7.176 1.00 88.44 91 ARG A C 1
ATOM 712 O O . ARG A 1 91 ? 13.360 13.872 -6.289 1.00 88.44 91 ARG A O 1
ATOM 719 N N . PHE A 1 92 ? 14.919 12.464 -7.090 1.00 80.56 92 PHE A N 1
ATOM 720 C CA . PHE A 1 92 ? 14.878 11.504 -5.982 1.00 80.56 92 PHE A CA 1
ATOM 721 C C . PHE A 1 92 ? 15.925 11.779 -4.891 1.00 80.56 92 PHE A C 1
ATOM 723 O O . PHE A 1 92 ? 16.058 10.999 -3.949 1.00 80.56 92 PHE A O 1
ATOM 730 N N . GLY A 1 93 ? 16.652 12.899 -4.974 1.00 84.00 93 GLY A N 1
ATOM 731 C CA . GLY A 1 93 ? 17.567 13.338 -3.919 1.00 84.00 93 GLY A CA 1
ATOM 732 C C . GLY A 1 93 ? 18.633 12.288 -3.593 1.00 84.00 93 GLY A C 1
ATOM 733 O O . GLY A 1 93 ? 19.332 11.808 -4.479 1.00 84.00 93 GLY A O 1
ATOM 734 N N . THR A 1 94 ? 18.760 11.914 -2.318 1.00 79.56 94 THR A N 1
ATOM 735 C CA . THR A 1 94 ? 19.764 10.937 -1.857 1.00 79.56 94 THR A CA 1
ATOM 736 C C . THR A 1 94 ? 19.554 9.531 -2.419 1.00 79.56 94 THR A C 1
ATOM 738 O O . THR A 1 94 ? 20.527 8.795 -2.554 1.00 79.56 94 THR A O 1
ATOM 741 N N . ALA A 1 95 ? 18.325 9.165 -2.800 1.00 80.25 95 ALA A N 1
ATOM 742 C CA . ALA A 1 95 ? 18.028 7.870 -3.415 1.00 80.25 95 ALA A CA 1
ATOM 743 C C . ALA A 1 95 ? 18.481 7.784 -4.884 1.00 80.25 95 ALA A C 1
ATOM 745 O O . ALA A 1 95 ? 18.522 6.692 -5.448 1.00 80.25 95 ALA A O 1
ATOM 746 N N . ALA A 1 96 ? 18.847 8.911 -5.510 1.00 82.31 96 ALA A N 1
ATOM 747 C CA . ALA A 1 96 ? 19.245 8.948 -6.915 1.00 82.31 96 ALA A CA 1
ATOM 748 C C . ALA A 1 96 ? 20.453 8.046 -7.217 1.00 82.31 96 ALA A C 1
ATOM 750 O O . ALA A 1 96 ? 20.496 7.442 -8.283 1.00 82.31 96 ALA A O 1
ATOM 751 N N . VAL A 1 97 ? 21.405 7.919 -6.281 1.00 77.44 97 VAL A N 1
ATOM 752 C CA . VAL A 1 97 ? 22.604 7.080 -6.460 1.00 77.44 97 VAL A CA 1
ATOM 753 C C . VAL A 1 97 ? 22.227 5.601 -6.549 1.00 77.44 97 VAL A C 1
ATOM 755 O O . VAL A 1 97 ? 22.579 4.944 -7.522 1.00 77.44 97 VAL A O 1
ATOM 758 N N . THR A 1 98 ? 21.449 5.096 -5.590 1.00 84.81 98 THR A N 1
ATOM 759 C CA . THR A 1 98 ? 20.989 3.699 -5.587 1.00 84.81 98 THR A CA 1
ATOM 760 C C . THR A 1 98 ? 20.105 3.398 -6.797 1.00 84.81 98 THR A C 1
ATOM 762 O O . THR A 1 98 ? 20.288 2.383 -7.460 1.00 84.81 98 THR A O 1
ATOM 765 N N . LEU A 1 99 ? 19.194 4.310 -7.152 1.00 85.31 99 LEU A N 1
ATOM 766 C CA . LEU A 1 99 ? 18.339 4.149 -8.332 1.00 85.31 99 LEU A CA 1
ATOM 767 C C . LEU A 1 99 ? 19.138 4.156 -9.641 1.00 85.31 99 LEU A C 1
ATOM 769 O O . LEU A 1 99 ? 18.781 3.444 -10.576 1.00 85.31 99 LEU A O 1
ATOM 773 N N . GLN A 1 100 ? 20.210 4.945 -9.728 1.00 87.75 100 GLN A N 1
ATOM 774 C CA . GLN A 1 100 ? 21.105 4.933 -10.883 1.00 87.75 100 GLN A CA 1
ATOM 775 C C . GLN A 1 100 ? 21.800 3.571 -11.019 1.00 87.75 100 GLN A C 1
ATOM 777 O O . GLN A 1 100 ? 21.798 3.008 -12.111 1.00 87.75 100 GLN A O 1
ATOM 782 N N . GLU A 1 101 ? 22.326 3.013 -9.925 1.00 89.19 101 GLU A N 1
ATOM 783 C CA . GLU A 1 101 ? 22.953 1.683 -9.917 1.00 89.19 101 GLU A CA 1
ATOM 784 C C . GLU A 1 101 ? 21.967 0.583 -10.336 1.00 89.19 101 GLU A C 1
ATOM 786 O O . GLU A 1 101 ? 22.292 -0.255 -11.180 1.00 89.19 101 GLU A O 1
ATOM 791 N N . GLU A 1 102 ? 20.738 0.615 -9.813 1.00 90.50 102 GLU A N 1
ATOM 792 C CA . GLU A 1 102 ? 19.680 -0.323 -10.204 1.00 90.50 102 GLU A CA 1
ATOM 793 C C . GLU A 1 102 ? 19.296 -0.180 -11.680 1.00 90.50 102 GLU A C 1
ATOM 795 O O . GLU A 1 102 ? 19.146 -1.179 -12.387 1.00 90.50 102 GLU A O 1
ATOM 800 N N . LEU A 1 103 ? 19.171 1.052 -12.181 1.00 90.12 103 LEU A N 1
ATOM 801 C CA . LEU A 1 103 ? 18.885 1.292 -13.593 1.00 90.12 103 LEU A CA 1
ATOM 802 C C . LEU A 1 103 ? 20.021 0.815 -14.493 1.00 90.12 103 LEU A C 1
ATOM 804 O O . LEU A 1 103 ? 19.746 0.285 -15.571 1.00 90.12 103 LEU A O 1
ATOM 808 N N . ASP A 1 104 ? 21.275 0.981 -14.085 1.00 89.94 104 ASP A N 1
ATOM 809 C CA . ASP A 1 104 ? 22.439 0.518 -14.840 1.00 89.94 104 ASP A CA 1
ATOM 810 C C . ASP A 1 104 ? 22.539 -1.011 -14.860 1.00 89.94 104 ASP A C 1
ATOM 812 O O . ASP A 1 104 ? 22.867 -1.587 -15.902 1.00 89.94 104 ASP A O 1
ATOM 816 N N . ALA A 1 105 ? 22.161 -1.669 -13.762 1.00 92.94 105 ALA A N 1
ATOM 817 C CA . ALA A 1 105 ? 22.057 -3.124 -13.662 1.00 92.94 105 ALA A CA 1
ATOM 818 C C . ALA A 1 105 ? 20.795 -3.705 -14.330 1.00 92.94 105 ALA A C 1
ATOM 820 O O . ALA A 1 105 ? 20.704 -4.918 -14.516 1.00 92.94 105 ALA A O 1
ATOM 821 N N . LEU A 1 106 ? 19.820 -2.865 -14.698 1.00 91.94 106 LEU A N 1
ATOM 822 C CA . LEU A 1 106 ? 18.564 -3.304 -15.297 1.00 91.94 106 LEU A CA 1
ATOM 823 C C . LEU A 1 106 ? 18.804 -4.015 -16.632 1.00 91.94 106 LEU A C 1
ATOM 825 O O . LEU A 1 106 ? 19.177 -3.393 -17.629 1.00 91.94 106 LEU A O 1
ATOM 829 N N . GLU A 1 107 ? 18.510 -5.309 -16.665 1.00 93.12 107 GLU A N 1
ATOM 830 C CA . GLU A 1 107 ? 18.626 -6.141 -17.855 1.00 93.12 107 GLU A CA 1
ATOM 831 C C . GLU A 1 107 ? 17.414 -7.070 -17.964 1.00 93.12 107 GLU A C 1
ATOM 833 O O . GLU A 1 107 ? 17.076 -7.801 -17.035 1.00 93.12 107 GLU A O 1
ATOM 838 N N . PHE A 1 108 ? 16.731 -7.028 -19.108 1.00 91.75 108 PHE A N 1
ATOM 839 C CA . PHE A 1 108 ? 15.638 -7.941 -19.435 1.00 91.75 108 PHE A CA 1
ATOM 840 C C . PHE A 1 108 ? 15.436 -8.015 -20.954 1.00 91.75 108 PHE A C 1
ATOM 842 O O . PHE A 1 108 ? 15.747 -7.072 -21.689 1.00 91.75 108 PHE A O 1
ATOM 849 N N . ALA A 1 109 ? 14.902 -9.142 -21.432 1.00 90.81 109 ALA A N 1
ATOM 850 C CA . ALA A 1 109 ? 14.579 -9.323 -22.845 1.00 90.81 109 ALA A CA 1
ATOM 851 C C . ALA A 1 109 ? 13.427 -8.388 -23.271 1.00 90.81 109 ALA A C 1
ATOM 853 O O . ALA A 1 109 ? 12.488 -8.218 -22.494 1.00 90.81 109 ALA A O 1
ATOM 854 N N . PRO A 1 110 ? 13.436 -7.821 -24.493 1.00 90.69 110 PRO A N 1
ATOM 855 C CA . PRO A 1 110 ? 12.385 -6.910 -24.940 1.00 90.69 110 PRO A CA 1
ATOM 856 C C . PRO A 1 110 ? 10.974 -7.486 -24.772 1.00 90.69 110 PRO A C 1
ATOM 858 O O . PRO A 1 110 ? 10.680 -8.595 -25.223 1.00 90.69 110 PRO A O 1
ATOM 861 N N . VAL A 1 111 ? 10.082 -6.701 -24.168 1.00 90.38 111 VAL A N 1
ATOM 862 C CA . VAL A 1 111 ? 8.718 -7.114 -23.828 1.00 90.38 111 VAL A CA 1
ATOM 863 C C . VAL A 1 111 ? 7.715 -6.481 -24.790 1.00 90.38 111 VAL A C 1
ATOM 865 O O . VAL A 1 111 ? 7.649 -5.259 -24.953 1.00 90.38 111 VAL A O 1
ATOM 868 N N . ARG A 1 112 ? 6.894 -7.328 -25.414 1.00 91.50 112 ARG A N 1
ATOM 869 C CA . ARG A 1 112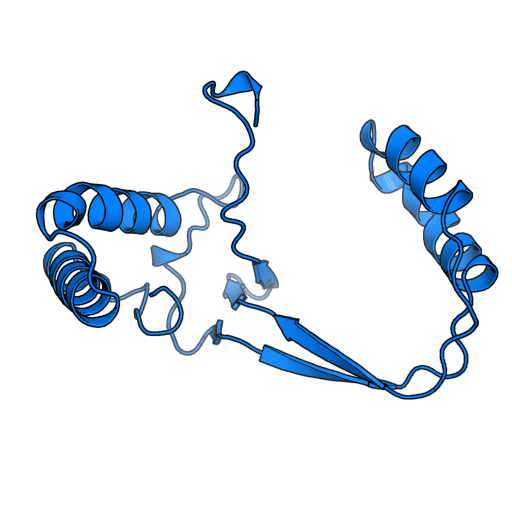 ? 5.738 -6.945 -26.238 1.00 91.50 112 ARG A CA 1
ATOM 870 C C . ARG A 1 112 ? 4.497 -7.647 -25.707 1.00 91.50 112 ARG A C 1
ATOM 872 O O . ARG A 1 112 ? 4.575 -8.814 -25.341 1.00 91.50 112 ARG A O 1
ATOM 879 N N . GLY A 1 113 ? 3.360 -6.960 -25.701 1.00 92.62 113 GLY A N 1
ATOM 880 C CA . GLY A 1 113 ? 2.097 -7.522 -25.218 1.00 92.62 113 GLY A CA 1
ATOM 881 C C . GLY A 1 113 ? 1.414 -6.583 -24.240 1.00 92.62 113 GLY A C 1
ATOM 882 O O . GLY A 1 113 ? 1.306 -5.395 -24.521 1.00 92.62 113 GLY A O 1
ATOM 883 N N . TYR A 1 114 ? 0.960 -7.103 -23.103 1.00 92.12 114 TYR A N 1
ATOM 884 C CA . TYR A 1 114 ? 0.283 -6.320 -22.073 1.00 92.12 114 TYR A CA 1
ATOM 885 C C . TYR A 1 114 ? 0.961 -6.517 -20.721 1.00 92.12 114 TYR A C 1
ATOM 887 O O . TYR A 1 114 ? 1.243 -7.646 -20.325 1.00 92.12 114 TYR A O 1
ATOM 895 N N . MET A 1 115 ? 1.180 -5.418 -20.005 1.00 92.81 115 MET A N 1
ATOM 896 C CA . MET A 1 115 ? 1.429 -5.439 -18.572 1.00 92.81 115 MET A CA 1
ATOM 897 C C . MET A 1 115 ? 0.081 -5.504 -17.871 1.00 92.81 115 MET A C 1
ATOM 899 O O . MET A 1 115 ? -0.750 -4.610 -18.036 1.00 92.81 115 MET A O 1
ATOM 903 N N . LYS A 1 116 ? -0.131 -6.575 -17.116 1.00 94.94 116 LYS A N 1
ATOM 904 C CA . LYS A 1 116 ? -1.296 -6.745 -16.259 1.00 94.94 116 LYS A CA 1
ATOM 905 C C . LYS A 1 116 ? -0.846 -6.634 -14.811 1.00 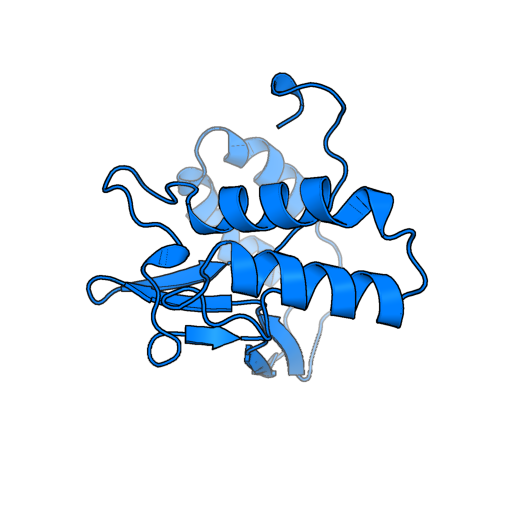94.94 116 LYS A C 1
ATOM 907 O O . LYS A 1 116 ? 0.192 -7.190 -14.456 1.00 94.94 116 LYS A O 1
ATOM 912 N N . GLY A 1 117 ? -1.635 -5.965 -13.988 1.00 94.81 117 GLY A N 1
ATOM 913 C CA . GLY A 1 117 ? -1.387 -5.896 -12.559 1.00 94.81 117 GLY A CA 1
ATOM 914 C C . GLY A 1 117 ? -2.601 -5.403 -11.797 1.00 94.81 117 GLY A C 1
ATOM 915 O O . GLY A 1 117 ? -3.651 -5.130 -12.381 1.00 94.81 117 GLY A O 1
ATOM 916 N N . PHE A 1 118 ? -2.415 -5.297 -10.490 1.00 95.44 118 PHE A N 1
ATOM 917 C CA . PHE A 1 118 ? -3.379 -4.744 -9.558 1.00 95.44 118 PHE A CA 1
ATOM 918 C C . PHE A 1 118 ? -2.688 -3.651 -8.750 1.00 95.44 118 PHE A C 1
ATOM 920 O O . PHE A 1 118 ? -1.481 -3.720 -8.515 1.00 95.44 118 PHE A O 1
ATOM 927 N N . VAL A 1 119 ? -3.452 -2.638 -8.364 1.00 95.12 119 VAL A N 1
ATOM 928 C CA . VAL A 1 119 ? -3.039 -1.632 -7.387 1.00 95.12 119 VAL A CA 1
ATOM 929 C C . VAL A 1 119 ? -3.908 -1.820 -6.155 1.00 95.12 119 VAL A C 1
ATOM 931 O O . VAL A 1 119 ? -5.129 -1.718 -6.276 1.00 95.12 119 VAL A O 1
ATOM 934 N N . ASP A 1 120 ? -3.301 -2.085 -4.997 1.00 95.50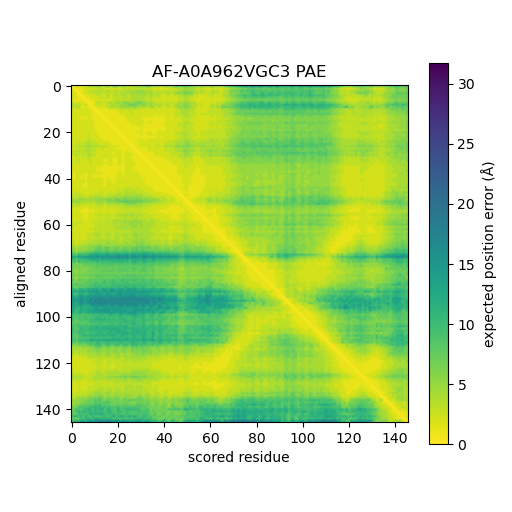 120 ASP A N 1
ATOM 935 C CA . ASP A 1 120 ? -4.038 -2.408 -3.766 1.00 95.50 120 ASP A CA 1
ATOM 936 C C . ASP A 1 120 ? -5.088 -1.346 -3.433 1.00 95.50 120 ASP A C 1
ATOM 938 O O . ASP A 1 120 ? -6.244 -1.670 -3.150 1.00 95.50 120 ASP A O 1
ATOM 942 N N . LEU A 1 121 ? -4.702 -0.068 -3.518 1.00 97.06 121 LEU A N 1
ATOM 943 C CA . LEU A 1 121 ? -5.597 1.047 -3.261 1.00 97.06 121 LEU A CA 1
ATOM 944 C C . LEU A 1 121 ? -5.279 2.250 -4.154 1.00 97.06 121 LEU A C 1
ATOM 946 O O . LEU A 1 121 ? -4.185 2.812 -4.123 1.00 97.06 121 LEU A O 1
ATOM 950 N N . VAL A 1 122 ? -6.294 2.719 -4.876 1.00 97.44 122 VAL A N 1
ATOM 951 C CA . VAL A 1 122 ? -6.320 4.063 -5.466 1.00 97.44 122 VAL A CA 1
ATOM 952 C C . VAL A 1 122 ? -7.377 4.872 -4.741 1.00 97.44 122 VAL A C 1
ATOM 954 O O . VAL A 1 122 ? -8.512 4.416 -4.629 1.00 97.44 122 VAL A O 1
ATOM 957 N N . PHE A 1 123 ? -7.051 6.070 -4.263 1.00 97.44 123 PHE A N 1
ATOM 958 C CA . PHE A 1 123 ? -8.032 6.915 -3.584 1.00 97.44 123 PHE A CA 1
ATOM 959 C C . PHE A 1 123 ? -7.900 8.397 -3.917 1.00 97.44 123 PHE A C 1
ATOM 961 O O . PHE A 1 123 ? -6.849 8.873 -4.338 1.00 97.44 123 PHE A O 1
ATOM 968 N N . GLU A 1 124 ? -8.997 9.124 -3.740 1.00 97.38 124 GLU A N 1
ATOM 969 C CA . GLU A 1 124 ? -9.092 10.565 -3.924 1.00 97.38 124 GLU A CA 1
ATOM 970 C C . GLU A 1 124 ? -9.209 11.267 -2.570 1.00 97.38 124 GLU A C 1
ATOM 972 O O . GLU A 1 124 ? -10.026 10.893 -1.725 1.00 97.38 124 GLU A O 1
ATOM 977 N N . ALA A 1 125 ? -8.402 12.308 -2.383 1.00 95.31 125 ALA A N 1
ATOM 978 C CA . ALA A 1 125 ? -8.499 13.210 -1.248 1.00 95.31 125 ALA A CA 1
ATOM 979 C C . ALA A 1 125 ? -8.153 14.640 -1.679 1.00 95.31 125 ALA A C 1
ATOM 981 O O . ALA A 1 125 ? -7.125 14.892 -2.309 1.00 95.31 125 ALA A O 1
ATOM 982 N N . GLY A 1 126 ? -9.019 15.600 -1.344 1.00 92.69 126 GLY A N 1
ATOM 983 C CA . GLY A 1 126 ? -8.771 17.019 -1.622 1.00 92.69 126 GLY A CA 1
ATOM 984 C C . GLY A 1 126 ? -8.603 17.356 -3.112 1.00 92.69 126 GLY A C 1
ATOM 985 O O . GLY A 1 126 ? -7.842 18.260 -3.454 1.00 92.69 126 GLY A O 1
ATOM 986 N N . GLY A 1 127 ? -9.271 16.625 -4.006 1.00 94.50 127 GLY A N 1
ATOM 987 C CA . GLY A 1 127 ? -9.176 16.766 -5.460 1.00 94.50 127 GLY A CA 1
ATOM 988 C C . GLY A 1 127 ? -7.925 16.134 -6.079 1.00 94.50 127 GLY A C 1
ATOM 989 O O . GLY A 1 127 ? -7.669 16.342 -7.266 1.00 94.50 127 GLY A O 1
ATOM 990 N N . ARG A 1 128 ? -7.129 15.392 -5.300 1.00 95.44 128 ARG A N 1
ATOM 991 C CA . ARG A 1 128 ? -5.910 14.703 -5.747 1.00 95.44 128 ARG A CA 1
ATOM 992 C C . ARG A 1 128 ? -6.098 13.195 -5.662 1.00 95.44 128 ARG A C 1
ATOM 994 O O . ARG A 1 128 ? -6.782 12.712 -4.768 1.00 95.44 128 ARG A O 1
ATOM 1001 N N . TYR A 1 129 ? -5.458 12.471 -6.576 1.00 96.69 129 TYR A N 1
ATOM 1002 C CA . TYR A 1 129 ? -5.443 11.011 -6.581 1.00 96.69 129 TYR A CA 1
ATOM 1003 C C . TYR A 1 129 ? -4.129 10.482 -6.020 1.00 96.69 129 TYR A C 1
ATOM 1005 O O . TYR A 1 129 ? -3.058 11.015 -6.318 1.00 96.69 129 TYR A O 1
ATOM 1013 N N . TYR A 1 130 ? -4.238 9.412 -5.246 1.00 97.06 130 TYR A N 1
ATOM 1014 C CA . TYR A 1 130 ? -3.154 8.750 -4.542 1.00 97.06 130 TYR A CA 1
ATOM 1015 C C . TYR A 1 130 ? -3.175 7.259 -4.859 1.00 97.06 130 TYR A C 1
ATOM 1017 O O . TYR A 1 130 ? -4.233 6.678 -5.111 1.00 97.06 130 TYR A O 1
ATOM 1025 N N . ILE A 1 131 ? -1.992 6.655 -4.821 1.00 96.44 131 ILE A N 1
ATOM 1026 C CA . ILE A 1 131 ? -1.795 5.211 -4.895 1.00 96.44 131 ILE A CA 1
ATOM 1027 C C . ILE A 1 131 ? -1.169 4.781 -3.572 1.00 96.44 131 ILE A C 1
ATOM 1029 O O . ILE A 1 131 ? -0.201 5.399 -3.129 1.00 96.44 131 ILE A O 1
ATOM 1033 N N . ALA A 1 132 ? -1.714 3.734 -2.963 1.00 94.81 132 ALA A N 1
ATOM 1034 C CA . ALA A 1 132 ? -1.110 3.049 -1.833 1.00 94.81 132 ALA A CA 1
ATOM 1035 C C . ALA A 1 132 ? -0.979 1.556 -2.149 1.00 94.81 132 ALA A C 1
ATOM 1037 O O . ALA A 1 132 ? -1.832 0.968 -2.813 1.00 94.81 132 ALA A O 1
ATOM 1038 N N . ASP A 1 133 ? 0.115 0.979 -1.670 1.00 93.06 133 ASP A N 1
ATOM 1039 C CA . ASP A 1 133 ? 0.463 -0.430 -1.806 1.00 93.06 133 ASP A CA 1
ATOM 1040 C C . ASP A 1 133 ? 0.858 -0.936 -0.412 1.00 93.06 133 ASP A C 1
ATOM 1042 O O . ASP A 1 133 ? 1.658 -0.306 0.290 1.00 93.06 133 ASP A O 1
ATOM 1046 N N . TYR A 1 134 ? 0.219 -2.016 0.028 1.00 91.19 134 TYR A N 1
ATOM 1047 C CA . TYR A 1 134 ? 0.412 -2.581 1.353 1.00 91.19 134 TYR A CA 1
ATOM 1048 C C . TYR A 1 134 ? 1.578 -3.574 1.319 1.00 91.19 134 TYR A C 1
ATOM 1050 O O . TYR A 1 134 ? 1.503 -4.642 0.714 1.00 91.19 134 TYR A O 1
ATOM 1058 N N . LYS A 1 135 ? 2.660 -3.264 2.039 1.00 89.81 135 LYS A N 1
ATOM 1059 C CA . LYS A 1 135 ? 3.809 -4.168 2.191 1.00 89.81 135 LYS A CA 1
ATOM 1060 C C . LYS A 1 135 ? 3.869 -4.749 3.600 1.00 89.81 135 LYS A C 1
ATOM 1062 O O . LYS A 1 135 ? 3.964 -4.015 4.577 1.00 89.81 135 LYS A O 1
ATOM 1067 N N . SER A 1 136 ? 3.901 -6.077 3.695 1.00 86.62 136 SER A N 1
ATOM 1068 C CA . SER A 1 136 ? 4.150 -6.821 4.940 1.00 86.62 136 SER A CA 1
ATOM 1069 C C . SER A 1 136 ? 5.614 -7.262 5.076 1.00 86.62 136 SER A C 1
ATOM 1071 O O . SER A 1 136 ? 5.907 -8.273 5.717 1.00 86.62 136 SER A O 1
ATOM 1073 N N . ASN A 1 137 ? 6.534 -6.565 4.406 1.00 88.56 137 ASN A N 1
ATOM 1074 C CA . ASN A 1 137 ? 7.949 -6.915 4.409 1.00 88.56 137 ASN A CA 1
ATOM 1075 C C . ASN A 1 137 ? 8.522 -6.769 5.821 1.00 88.56 137 ASN A C 1
ATOM 1077 O O . ASN A 1 137 ? 8.281 -5.771 6.499 1.00 88.56 137 ASN A O 1
ATOM 1081 N N . TRP A 1 138 ? 9.315 -7.747 6.251 1.00 85.38 138 TRP A N 1
ATOM 1082 C CA . TRP A 1 138 ? 10.110 -7.598 7.462 1.00 85.38 138 TRP A CA 1
ATOM 1083 C C . TRP A 1 138 ? 11.310 -6.706 7.150 1.00 85.38 138 TRP A C 1
ATOM 1085 O O . TRP A 1 138 ? 12.196 -7.104 6.397 1.00 85.38 138 TRP A O 1
ATOM 1095 N N . LEU A 1 139 ? 11.302 -5.494 7.700 1.00 85.50 139 LEU A N 1
ATOM 1096 C CA . LEU A 1 139 ? 12.387 -4.527 7.518 1.00 85.50 139 LEU A CA 1
ATOM 1097 C C . LEU A 1 139 ? 13.447 -4.635 8.617 1.00 85.50 139 LEU A C 1
ATOM 1099 O O . LEU A 1 139 ? 14.587 -4.251 8.407 1.00 85.50 139 LEU A O 1
ATOM 1103 N N . GLY A 1 140 ? 13.098 -5.239 9.752 1.00 89.06 140 GLY A N 1
ATOM 1104 C CA . GLY A 1 140 ? 13.980 -5.404 10.895 1.00 89.06 140 GLY A CA 1
ATOM 1105 C C . GLY A 1 140 ? 13.190 -5.439 12.198 1.00 89.06 140 GLY A C 1
ATOM 1106 O O . GLY A 1 140 ? 11.964 -5.573 12.198 1.00 89.06 140 GLY A O 1
ATOM 1107 N N . ALA A 1 141 ? 13.892 -5.364 13.324 1.00 90.06 141 ALA A N 1
ATOM 1108 C CA . ALA A 1 141 ? 13.277 -5.398 14.652 1.00 90.06 141 ALA A CA 1
ATOM 1109 C C . ALA A 1 141 ? 13.212 -4.014 15.316 1.00 90.06 141 ALA A C 1
ATOM 1111 O O . ALA A 1 141 ? 12.603 -3.882 16.378 1.00 90.06 141 ALA A O 1
ATOM 1112 N N . GLN A 1 142 ? 13.860 -3.003 14.732 1.00 90.38 142 GLN A N 1
ATOM 1113 C CA . GLN A 1 142 ? 13.986 -1.661 15.288 1.00 90.38 142 GLN A CA 1
ATOM 1114 C C . GLN A 1 142 ? 13.367 -0.610 14.359 1.00 90.38 142 GLN A C 1
ATOM 1116 O O . GLN A 1 142 ? 13.401 -0.773 13.142 1.00 90.38 142 GLN A O 1
ATOM 1121 N N . PRO A 1 143 ? 12.875 0.522 14.899 1.00 83.31 143 PRO A N 1
ATOM 1122 C CA . PRO A 1 143 ? 12.399 1.634 14.075 1.00 83.31 143 PRO A CA 1
ATOM 1123 C C . PRO A 1 143 ? 13.451 2.198 13.112 1.00 83.31 143 PRO A C 1
ATOM 1125 O O . PRO A 1 143 ? 13.082 2.766 12.099 1.00 83.31 143 PRO A O 1
ATOM 1128 N N . SER A 1 144 ? 14.744 2.057 13.425 1.00 88.31 144 SER A N 1
ATOM 1129 C CA . SER A 1 144 ? 15.853 2.471 12.551 1.00 88.31 144 SER A CA 1
ATOM 1130 C C . SER A 1 144 ? 16.047 1.580 11.328 1.00 88.31 144 SER A C 1
ATOM 1132 O O . SER A 1 144 ? 16.824 1.934 10.448 1.00 88.31 144 SER A O 1
ATOM 1134 N N . ASP A 1 145 ? 15.406 0.413 11.313 1.00 81.06 145 ASP A N 1
ATOM 1135 C CA . ASP A 1 145 ? 15.434 -0.496 10.174 1.00 81.06 145 ASP A CA 1
ATOM 1136 C C . ASP A 1 145 ? 14.373 -0.102 9.117 1.00 81.06 145 ASP A C 1
ATOM 1138 O O . ASP A 1 145 ? 14.278 -0.739 8.070 1.00 81.06 145 ASP A O 1
ATOM 1142 N N . TYR A 1 146 ? 13.580 0.943 9.404 1.00 69.56 146 TYR A N 1
ATOM 1143 C CA . TYR A 1 146 ? 12.545 1.547 8.558 1.00 69.56 146 TYR A CA 1
ATOM 1144 C C . TYR A 1 146 ? 13.022 2.897 8.005 1.00 69.56 146 TYR A C 1
ATOM 1146 O O . TYR A 1 146 ? 12.766 3.163 6.809 1.00 69.56 146 TYR A O 1
#

Secondary structure (DSSP, 8-state):
-TTT--GGG--HHHHHHHHHHHHHHHT--GGGHHHHHHHHHHHHHS--STT---GGG--GGGEEEEEEEEEEEEEE-HHHHHHHHGGGGGGGGGGHHHHHHHHHH-----EEEEEEEEEEEEEEETTEEEEE--------SSGGG-

Solvent-accessible surface area (backbone atoms only — not comparable to full-atom values): 8684 Å² total; per-residue (Å²): 111,75,80,79,50,51,41,59,72,59,42,73,68,56,40,38,52,53,34,44,52,50,32,55,76,74,71,46,69,68,87,46,30,65,60,54,30,49,51,53,51,50,62,29,64,40,61,78,49,97,87,56,51,35,49,36,76,39,42,68,91,42,44,41,61,57,44,72,47,77,43,81,35,94,58,50,35,38,71,58,51,38,64,66,48,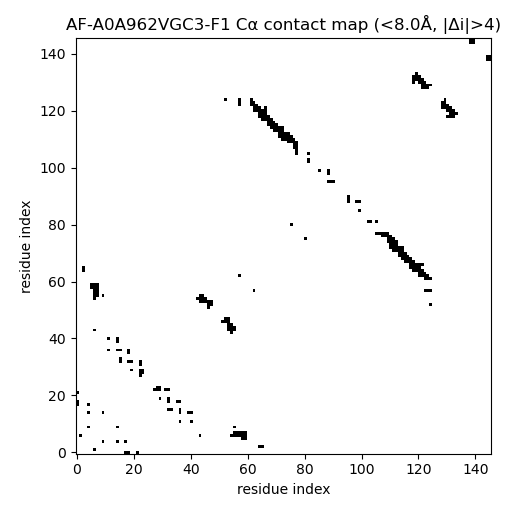57,87,53,36,80,79,50,58,85,53,26,60,62,54,49,53,51,47,70,67,48,78,62,78,69,40,70,52,69,51,71,52,68,37,55,32,36,36,50,58,96,94,40,79,47,78,50,74,90,78,88,72,88,63,67,95,50,82,89,49,110

Nearest PDB structures (foldseek):
  8b1u-assembly1_B  TM=8.627E-01  e=7.310E-11  Escherichia coli
  5ld2-assembly1_B  TM=8.506E-01  e=3.419E-10  Escherichia coli K-12
  5mbv-assembly1_B  TM=8.202E-01  e=6.098E-10  Escherichia coli
  6t2v-assembly1_B  TM=8.306E-01  e=9.563E-10  Escherichia coli
  3k70-assembly1_B  TM=8.127E-01  e=2.352E-09  Escherichia coli K-12

Mean predicted aligned error: 5.27 Å

Sequence (146 aa):
MFEHLDFAAATPARITELTEQTLAEFGFDLSWSEIVAAMVRNVLQAPLDSTGLCLADVKSRQRLNELEFYYPLAGLDAAGLRRMLSPYLDRFGTAAVTLQEELDALEFAPVRGYMKGFVDLVFEAGGRYYIADYKSNWLGAQPSDY

Radius of gyration: 19.53 Å; Cα contacts (8 Å, |Δi|>4): 163; chains: 1; bounding box: 40×39×49 Å

pLDDT: mean 92.42, std 4.7, range [69.56, 97.44]

Foldseek 3Di:
DVQPDFLLPDDLVNLLVVQQVVCVVVVHDNVCSVVNSVVVVCQQQDQPDPVRDGNSPFGPVFKDAFAKDKAFAPWDFLVNVLVVCVVCLVVVPPCSVVVNVVSVVDHDDTDGGIDIGTFRMWGDDPNDIDGDDDDPDPQDDDPVSD